Protein AF-A0A7C5MR66-F1 (afdb_monomer)

Nearest PDB structures (foldseek):
  3f0y-assembly1_C  TM=2.410E-01  e=3.267E+00  Human adenovirus 14

Secondary structure (DSSP, 8-state):
-EEEE-TT-TT---TTSSHHHHHHHHH----SS-SBTT-----EEEEEEEESSTT----EEEEEETTGGG--SEEEBPTT---EE--GGGTT-

Structure (mmCIF, N/CA/C/O backbone):
data_AF-A0A7C5MR66-F1
#
_entry.id   AF-A0A7C5MR66-F1
#
loop_
_atom_site.group_PDB
_atom_site.id
_atom_site.type_symbol
_atom_site.label_atom_id
_atom_site.label_alt_id
_atom_site.label_comp_id
_atom_site.label_asym_id
_atom_site.label_entity_id
_atom_site.label_seq_id
_atom_site.pdbx_PDB_ins_code
_atom_site.Cartn_x
_atom_site.Cartn_y
_atom_site.Cartn_z
_atom_site.occupancy
_atom_site.B_iso_or_equiv
_atom_site.auth_seq_id
_atom_site.auth_comp_id
_atom_site.auth_asym_id
_atom_site.auth_atom_id
_atom_site.pdbx_PDB_model_num
ATOM 1 N N . MET A 1 1 ? 6.916 8.470 -7.865 1.00 93.81 1 MET A N 1
ATOM 2 C CA . MET A 1 1 ? 7.385 8.443 -6.460 1.00 93.81 1 MET A CA 1
ATOM 3 C C . MET A 1 1 ? 7.864 7.038 -6.145 1.00 93.81 1 MET A C 1
ATOM 5 O O . MET A 1 1 ? 7.164 6.095 -6.493 1.00 93.81 1 MET A O 1
ATOM 9 N N . LYS A 1 2 ? 8.993 6.903 -5.440 1.00 96.88 2 LYS A N 1
ATOM 10 C CA . LYS A 1 2 ? 9.518 5.606 -4.995 1.00 96.88 2 LYS A CA 1
ATOM 11 C C . LYS A 1 2 ? 9.136 5.293 -3.555 1.00 96.88 2 LYS A C 1
ATOM 13 O O . LYS A 1 2 ? 9.100 6.187 -2.706 1.00 96.88 2 LYS A O 1
ATOM 18 N N . VAL A 1 3 ? 8.878 4.019 -3.291 1.00 97.56 3 VAL A N 1
ATOM 19 C CA . VAL A 1 3 ? 8.580 3.488 -1.959 1.00 97.56 3 VAL A CA 1
ATOM 20 C C . VAL A 1 3 ? 9.381 2.219 -1.686 1.00 97.56 3 VAL A C 1
ATOM 22 O O . VAL A 1 3 ? 9.789 1.531 -2.616 1.00 97.56 3 VAL A O 1
ATOM 25 N N . LYS A 1 4 ? 9.596 1.898 -0.414 1.00 96.81 4 LYS A N 1
ATOM 26 C CA . LYS A 1 4 ? 10.240 0.662 0.045 1.00 96.81 4 LYS A CA 1
ATOM 27 C C . LYS A 1 4 ? 9.253 -0.156 0.863 1.00 96.81 4 LYS A C 1
ATOM 29 O O . LYS A 1 4 ? 8.547 0.409 1.698 1.00 96.81 4 LYS A O 1
ATOM 34 N N . ASN A 1 5 ? 9.212 -1.467 0.634 1.00 96.31 5 ASN A N 1
ATOM 35 C CA . ASN A 1 5 ? 8.361 -2.367 1.410 1.00 96.31 5 ASN A CA 1
ATOM 36 C C . ASN A 1 5 ? 8.832 -2.483 2.858 1.00 96.31 5 ASN A C 1
ATOM 38 O O . ASN A 1 5 ? 10.029 -2.533 3.147 1.00 96.31 5 ASN A O 1
ATOM 42 N N . ILE A 1 6 ? 7.860 -2.613 3.752 1.00 94.88 6 ILE A N 1
ATOM 43 C CA . ILE A 1 6 ? 8.063 -2.979 5.146 1.00 94.88 6 ILE A CA 1
ATOM 44 C C . ILE A 1 6 ? 7.699 -4.455 5.282 1.00 94.88 6 ILE A C 1
ATOM 46 O O . ILE A 1 6 ? 6.530 -4.836 5.416 1.00 94.88 6 ILE A O 1
ATOM 50 N N . ASN A 1 7 ? 8.724 -5.296 5.206 1.00 90.62 7 ASN A N 1
ATOM 51 C CA . ASN A 1 7 ? 8.575 -6.743 5.302 1.00 90.62 7 ASN A CA 1
ATOM 52 C C . ASN A 1 7 ? 8.298 -7.182 6.751 1.00 90.62 7 ASN A C 1
ATOM 54 O O . ASN A 1 7 ? 8.610 -6.469 7.702 1.00 90.62 7 ASN A O 1
ATOM 58 N N . GLY A 1 8 ? 7.704 -8.368 6.925 1.00 88.69 8 GLY A N 1
ATOM 59 C CA . GLY A 1 8 ? 7.423 -8.929 8.257 1.00 88.69 8 GLY A CA 1
ATOM 60 C C . GLY A 1 8 ? 6.202 -8.330 8.969 1.00 88.69 8 GLY A C 1
ATOM 61 O O . GLY A 1 8 ? 6.046 -8.492 10.173 1.00 88.69 8 GLY A O 1
ATOM 62 N N . THR A 1 9 ? 5.307 -7.661 8.240 1.00 90.25 9 THR A N 1
ATOM 63 C CA . THR A 1 9 ? 4.120 -6.984 8.795 1.00 90.25 9 THR A CA 1
ATOM 64 C C . THR A 1 9 ? 2.868 -7.868 8.873 1.00 90.25 9 THR A C 1
ATOM 66 O O . THR A 1 9 ? 1.771 -7.368 9.108 1.00 90.25 9 THR A O 1
ATOM 69 N N . SER A 1 10 ? 2.998 -9.189 8.710 1.00 85.44 10 SER A N 1
ATOM 70 C CA . SER A 1 10 ? 1.867 -10.134 8.655 1.00 85.44 10 SER A CA 1
ATOM 71 C C . SER A 1 10 ? 1.037 -10.199 9.942 1.00 85.44 10 SER A C 1
ATOM 73 O O . SER A 1 10 ? -0.156 -10.487 9.887 1.00 85.44 10 SER A O 1
ATOM 75 N N . LEU A 1 11 ? 1.643 -9.904 11.096 1.00 86.94 11 LEU A N 1
ATOM 76 C CA . LEU A 1 11 ? 0.946 -9.856 12.386 1.00 86.94 11 LEU A CA 1
ATOM 77 C C . LEU A 1 11 ? 0.109 -8.577 12.568 1.00 86.94 11 LEU A C 1
ATOM 79 O O . LEU A 1 11 ? -0.743 -8.523 13.458 1.00 86.94 11 LEU A O 1
ATOM 83 N N . ASN A 1 12 ? 0.306 -7.556 11.725 1.00 87.94 12 ASN A N 1
ATOM 84 C CA . ASN A 1 12 ? -0.441 -6.307 11.813 1.00 87.94 12 ASN A CA 1
ATOM 85 C C . ASN A 1 12 ? -1.869 -6.510 11.307 1.00 87.94 12 ASN A C 1
ATOM 87 O O . ASN A 1 12 ? -2.118 -6.608 10.105 1.00 87.94 12 ASN A O 1
ATOM 91 N N . LYS A 1 13 ? -2.826 -6.518 12.235 1.00 90.06 13 LYS A N 1
ATOM 92 C CA . LYS A 1 13 ? -4.256 -6.602 11.923 1.00 90.06 13 LYS A CA 1
ATOM 93 C C . LYS A 1 13 ? -4.875 -5.212 11.766 1.00 90.06 13 LYS A C 1
ATOM 95 O O . LYS A 1 13 ? -4.615 -4.308 12.572 1.00 90.06 13 LYS A O 1
ATOM 100 N N . CYS A 1 14 ? -5.728 -5.077 10.753 1.00 92.88 14 CYS A N 1
ATOM 101 C CA . CYS A 1 14 ? -6.532 -3.892 10.469 1.00 92.88 14 CYS A CA 1
ATOM 102 C C . CYS A 1 14 ? -8.014 -4.180 10.760 1.00 92.88 14 CYS A C 1
ATOM 104 O O . CYS A 1 14 ? -8.517 -5.248 10.411 1.00 92.88 14 CYS A O 1
ATOM 106 N N . SER A 1 15 ? -8.714 -3.226 11.375 1.00 93.50 15 SER A N 1
ATOM 107 C CA . SER A 1 15 ? -10.156 -3.300 11.661 1.00 93.50 15 SER A CA 1
ATOM 108 C C . SER A 1 15 ? -11.024 -3.182 10.402 1.00 93.50 15 SER A C 1
ATOM 110 O O . SER A 1 15 ? -12.166 -3.623 10.413 1.00 93.50 15 SER A O 1
ATOM 112 N N . CYS A 1 16 ? -10.485 -2.681 9.283 1.00 95.25 16 CYS A N 1
ATOM 113 C CA . CYS A 1 16 ? -11.174 -2.650 7.985 1.00 95.25 16 CYS A CA 1
ATOM 114 C C . CYS A 1 16 ? -11.288 -4.032 7.302 1.00 95.25 16 CYS A C 1
ATOM 116 O O . CYS A 1 16 ? -11.640 -4.105 6.126 1.00 95.25 16 CYS A O 1
ATOM 118 N N . GLY A 1 17 ? -10.933 -5.124 7.985 1.00 93.75 17 GLY A N 1
ATOM 119 C CA . GLY A 1 17 ? -10.938 -6.496 7.462 1.00 93.75 17 GLY A CA 1
ATOM 120 C C . GLY A 1 17 ? -9.665 -6.867 6.697 1.00 93.75 17 GLY A C 1
ATOM 121 O O . GLY A 1 17 ? -9.100 -7.933 6.920 1.00 93.75 17 GLY A O 1
ATOM 122 N N . SER A 1 18 ? -9.152 -5.976 5.845 1.00 95.25 18 SER A N 1
ATOM 123 C CA . SER A 1 18 ? -7.837 -6.128 5.207 1.00 95.25 18 SER A CA 1
ATOM 124 C C . SER A 1 18 ? -7.159 -4.781 4.974 1.00 95.25 18 SER A C 1
ATOM 126 O O . SER A 1 18 ? -7.820 -3.748 4.872 1.00 95.25 18 SER A O 1
ATOM 128 N N . TRP A 1 19 ? -5.835 -4.789 4.810 1.00 97.38 19 TRP A N 1
ATOM 129 C CA . TRP A 1 19 ? -5.090 -3.585 4.430 1.00 97.38 19 TRP A CA 1
ATOM 130 C C . TRP A 1 19 ? -5.432 -3.096 3.017 1.00 97.38 19 TRP A C 1
ATOM 132 O O . TRP A 1 19 ? -5.408 -1.897 2.757 1.00 97.38 19 TRP A O 1
ATOM 142 N N . MET A 1 20 ? -5.826 -3.991 2.105 1.00 97.31 20 MET A N 1
ATOM 143 C CA . MET A 1 20 ? -6.309 -3.572 0.785 1.00 97.31 20 MET A CA 1
ATOM 144 C C . MET A 1 20 ? -7.633 -2.804 0.903 1.00 97.31 20 MET A C 1
ATOM 146 O O . MET A 1 20 ? -7.822 -1.774 0.255 1.00 97.31 20 MET A O 1
ATOM 150 N N . GLN A 1 21 ? -8.542 -3.276 1.761 1.00 96.94 21 GLN A N 1
ATOM 151 C CA . GLN A 1 21 ? -9.797 -2.579 2.025 1.00 96.94 21 GLN A CA 1
ATOM 152 C C . GLN A 1 21 ? -9.563 -1.255 2.756 1.00 96.94 21 GLN A C 1
ATOM 154 O O . GLN A 1 21 ? -10.173 -0.253 2.399 1.00 96.94 21 GLN A O 1
ATOM 159 N N . HIS A 1 22 ? -8.630 -1.227 3.711 1.00 97.62 22 HIS A N 1
ATOM 160 C CA . HIS A 1 22 ? -8.172 0.003 4.362 1.00 97.62 22 HIS A CA 1
ATOM 161 C C . HIS A 1 22 ? -7.760 1.054 3.335 1.00 97.62 22 HIS A C 1
ATOM 163 O O . HIS A 1 22 ? -8.261 2.174 3.343 1.00 97.62 22 HIS A O 1
ATOM 169 N N . TRP A 1 23 ? -6.899 0.676 2.389 1.00 98.19 23 TRP A N 1
ATOM 170 C CA . TRP A 1 23 ? -6.487 1.591 1.336 1.00 98.19 23 TRP A CA 1
ATOM 171 C C . TRP A 1 23 ? -7.673 2.098 0.516 1.00 98.19 23 TRP A C 1
ATOM 173 O O . TRP A 1 23 ? -7.775 3.300 0.301 1.00 98.19 23 TRP A O 1
ATOM 183 N N . ARG A 1 24 ? -8.604 1.230 0.100 1.00 97.00 24 ARG A N 1
ATOM 184 C CA . ARG A 1 24 ? -9.804 1.652 -0.652 1.00 97.00 24 ARG A CA 1
ATOM 185 C C . ARG A 1 24 ? -10.646 2.662 0.132 1.00 97.00 24 ARG A C 1
ATOM 187 O O . ARG A 1 24 ? -11.022 3.688 -0.426 1.00 97.00 24 ARG A O 1
ATOM 194 N N . ASN A 1 25 ? -10.878 2.403 1.419 1.00 96.81 25 ASN A N 1
ATOM 195 C CA . ASN A 1 25 ? -11.694 3.256 2.284 1.00 96.81 25 ASN A CA 1
ATOM 196 C C . ASN A 1 25 ? -11.117 4.673 2.415 1.00 96.81 25 ASN A C 1
ATOM 198 O O . ASN A 1 25 ? -11.859 5.644 2.333 1.00 96.81 25 ASN A O 1
ATOM 202 N N . PHE A 1 26 ? -9.800 4.794 2.604 1.00 97.19 26 PHE A N 1
ATOM 203 C CA . PHE A 1 26 ? -9.161 6.081 2.909 1.00 97.19 26 PHE A CA 1
ATOM 204 C C . PHE A 1 26 ? -8.496 6.761 1.706 1.00 97.19 26 PHE A C 1
ATOM 206 O O . PHE A 1 26 ? -8.167 7.941 1.784 1.00 97.19 26 PHE A O 1
ATOM 213 N N . SER A 1 27 ? -8.278 6.056 0.593 1.00 97.00 27 SER A N 1
ATOM 214 C CA . SER A 1 27 ? -7.759 6.667 -0.641 1.00 97.00 27 SER A CA 1
ATOM 215 C C . SER A 1 27 ? -8.854 7.287 -1.503 1.00 97.00 27 SER A C 1
ATOM 217 O O . SER A 1 27 ? -8.537 8.147 -2.324 1.00 97.00 27 SER A O 1
ATOM 219 N N . GLY A 1 28 ? -10.099 6.803 -1.386 1.00 95.88 28 GLY A N 1
ATOM 220 C CA . GLY A 1 28 ? -11.173 7.093 -2.340 1.00 95.88 28 GLY A CA 1
ATOM 221 C C . GLY A 1 28 ? -10.926 6.517 -3.743 1.00 95.88 28 GLY A C 1
ATOM 222 O O . GLY A 1 28 ? -11.639 6.860 -4.682 1.00 95.88 28 GLY A O 1
ATOM 223 N N . GLN A 1 29 ? -9.912 5.662 -3.911 1.00 96.19 29 GLN A N 1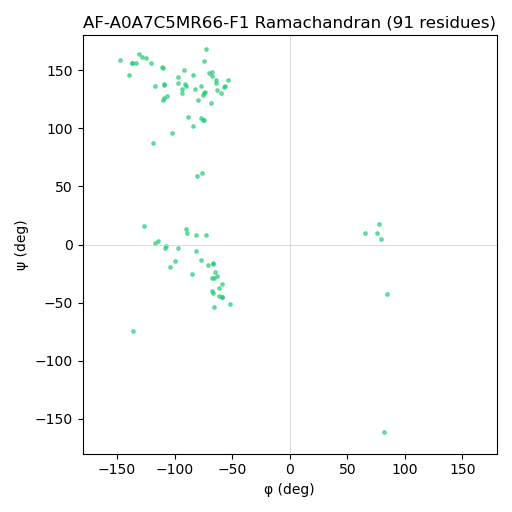
ATOM 224 C CA . GLN A 1 29 ? -9.502 5.095 -5.193 1.00 96.19 29 GLN A CA 1
ATOM 225 C C . GLN A 1 29 ? -9.836 3.600 -5.272 1.00 96.19 29 GLN A C 1
ATOM 227 O O . GLN A 1 29 ? -9.831 2.864 -4.282 1.00 96.19 29 GLN A O 1
ATOM 232 N N . LYS A 1 30 ? -10.065 3.122 -6.499 1.00 94.31 30 LYS A N 1
ATOM 233 C CA . LYS A 1 30 ? -10.145 1.694 -6.814 1.00 94.31 30 LYS A CA 1
ATOM 234 C C . LYS A 1 30 ? -8.924 1.300 -7.636 1.00 94.31 30 LYS A C 1
ATOM 236 O O . LYS A 1 30 ? -8.674 1.869 -8.691 1.00 94.31 30 LYS A O 1
ATOM 241 N N . ALA A 1 31 ? -8.186 0.306 -7.155 1.00 95.25 31 ALA A N 1
ATOM 242 C CA . ALA A 1 31 ? -7.133 -0.349 -7.918 1.00 95.25 31 ALA A CA 1
ATOM 243 C C . ALA A 1 31 ? -7.611 -1.743 -8.333 1.00 95.25 31 ALA A C 1
ATOM 245 O O . ALA A 1 31 ? -8.095 -2.509 -7.493 1.00 95.25 31 ALA A O 1
ATOM 246 N N . THR A 1 32 ? -7.506 -2.025 -9.630 1.00 95.56 32 THR A N 1
ATOM 247 C CA . THR A 1 32 ? -7.760 -3.337 -10.248 1.00 95.56 32 THR A CA 1
ATOM 248 C C . THR A 1 32 ? -6.467 -4.055 -10.624 1.00 95.56 32 THR A C 1
ATOM 250 O O . THR A 1 32 ? -6.480 -5.268 -10.758 1.00 95.56 32 THR A O 1
ATOM 253 N N . ILE A 1 33 ? -5.360 -3.315 -10.736 1.00 97.38 33 ILE A N 1
ATOM 254 C CA . ILE A 1 33 ? -4.014 -3.829 -10.997 1.00 97.38 33 ILE A CA 1
ATOM 255 C C . ILE A 1 33 ? -3.005 -3.239 -10.010 1.00 97.38 33 ILE A C 1
ATOM 257 O O . ILE A 1 33 ? -3.277 -2.242 -9.327 1.00 97.38 33 ILE A O 1
ATOM 261 N N . CYS A 1 34 ? -1.836 -3.870 -9.943 1.00 98.25 34 CYS A N 1
ATOM 262 C CA . CYS A 1 34 ? -0.732 -3.473 -9.087 1.00 98.25 34 CYS A CA 1
ATOM 263 C C . CYS A 1 34 ? -0.327 -2.019 -9.356 1.00 98.25 34 CYS A C 1
ATOM 265 O O . CYS A 1 34 ? -0.216 -1.587 -10.501 1.00 98.25 34 CYS A O 1
ATOM 267 N N . ARG A 1 35 ? -0.080 -1.248 -8.292 1.00 98.12 35 ARG A N 1
ATOM 268 C CA . ARG A 1 35 ? 0.363 0.150 -8.403 1.00 98.12 35 ARG A CA 1
ATOM 269 C C . ARG A 1 35 ? 1.881 0.305 -8.479 1.00 98.12 35 ARG A C 1
ATOM 271 O O . ARG A 1 35 ? 2.358 1.435 -8.418 1.00 98.12 35 ARG A O 1
ATOM 278 N N . ALA A 1 36 ? 2.628 -0.785 -8.648 1.00 98.31 36 ALA A N 1
ATOM 279 C CA . ALA A 1 36 ? 4.014 -0.725 -9.100 1.00 98.31 36 ALA A CA 1
ATOM 280 C C . ALA A 1 36 ? 4.043 -0.380 -10.598 1.00 98.31 36 ALA A C 1
ATOM 282 O O . ALA A 1 36 ? 3.311 -0.971 -11.393 1.00 98.31 36 ALA A O 1
ATOM 283 N N . SER A 1 37 ? 4.857 0.601 -10.980 1.00 97.75 37 SER A N 1
ATOM 284 C CA . SER A 1 37 ? 4.943 1.080 -12.360 1.00 97.75 37 SER A CA 1
ATOM 285 C C . SER A 1 37 ? 5.360 -0.046 -13.309 1.00 97.75 37 SER A C 1
ATOM 287 O O . SER A 1 37 ? 6.323 -0.760 -13.041 1.00 97.75 37 SER A O 1
ATOM 289 N N . GLY A 1 38 ? 4.622 -0.217 -14.410 1.00 96.69 38 GLY A N 1
ATOM 290 C CA . GLY A 1 38 ? 4.867 -1.274 -15.398 1.00 96.69 38 GLY A CA 1
ATOM 291 C C . GLY A 1 38 ? 4.352 -2.669 -15.018 1.00 96.69 38 GLY A C 1
ATOM 292 O O . GLY A 1 38 ? 4.588 -3.612 -15.767 1.00 96.69 38 GLY A O 1
ATOM 293 N N . CYS A 1 39 ? 3.645 -2.829 -13.895 1.00 97.94 39 CYS A N 1
ATOM 294 C CA . CYS A 1 39 ? 3.048 -4.107 -13.503 1.00 97.94 39 CYS A CA 1
ATOM 295 C C . CYS A 1 39 ? 1.568 -4.198 -13.910 1.00 97.94 39 CYS A C 1
ATOM 297 O O . CYS A 1 39 ? 0.809 -3.249 -13.725 1.00 97.94 39 CYS A O 1
ATOM 299 N N . SER A 1 40 ? 1.150 -5.362 -14.410 1.00 97.19 40 SER A N 1
ATOM 300 C CA . SER A 1 40 ? -0.232 -5.654 -14.823 1.00 97.19 40 SER A CA 1
ATOM 301 C C . SER A 1 40 ? -0.926 -6.732 -13.981 1.00 97.19 40 SER A C 1
ATOM 303 O O . SER A 1 40 ? -2.068 -7.076 -14.271 1.00 97.19 40 SER A O 1
ATOM 305 N N . ASN A 1 41 ? -0.275 -7.253 -12.936 1.00 98.19 41 ASN A N 1
ATOM 306 C CA . ASN A 1 41 ? -0.859 -8.280 -12.072 1.00 98.19 41 ASN A CA 1
ATOM 307 C C . ASN A 1 41 ? -2.047 -7.739 -11.252 1.00 98.19 41 ASN A C 1
ATOM 309 O O . ASN A 1 41 ? -2.037 -6.578 -10.827 1.00 98.19 41 ASN A O 1
ATOM 313 N N . ASP A 1 42 ? -3.019 -8.602 -10.962 1.00 97.25 42 ASP A N 1
ATOM 314 C CA . ASP A 1 42 ? -4.297 -8.290 -10.305 1.00 97.25 42 ASP A CA 1
ATOM 315 C C . ASP A 1 42 ? -4.493 -8.981 -8.936 1.00 97.25 42 ASP A C 1
ATOM 317 O O . ASP A 1 42 ? -5.498 -8.754 -8.257 1.00 97.25 42 ASP A O 1
ATOM 321 N N . ASP A 1 43 ? -3.509 -9.750 -8.466 1.00 97.62 43 ASP A N 1
ATOM 322 C CA . ASP A 1 43 ? -3.485 -10.417 -7.159 1.00 97.62 43 ASP A CA 1
ATOM 323 C C . ASP A 1 43 ? -3.177 -9.430 -6.012 1.00 97.62 43 ASP A C 1
ATOM 325 O O . ASP A 1 43 ? -2.159 -9.519 -5.321 1.00 97.62 43 ASP A O 1
ATOM 329 N N . LEU A 1 44 ? -4.049 -8.433 -5.838 1.00 97.88 44 LEU A N 1
ATOM 330 C CA . LEU A 1 44 ? -3.788 -7.260 -5.002 1.00 97.88 44 LEU A CA 1
ATOM 331 C C . LEU A 1 44 ? -3.917 -7.505 -3.498 1.00 97.88 44 LEU A C 1
ATOM 333 O O . LEU A 1 44 ? -4.915 -8.019 -2.995 1.00 97.88 44 LEU A O 1
ATOM 337 N N . VAL A 1 45 ? -2.945 -6.962 -2.773 1.00 97.12 45 VAL A N 1
ATOM 338 C CA . VAL A 1 45 ? -2.910 -6.827 -1.319 1.00 97.12 45 VAL A CA 1
ATOM 339 C C . VAL A 1 45 ? -2.598 -5.379 -0.929 1.00 97.12 45 VAL A C 1
ATOM 341 O O . VAL A 1 45 ? -2.085 -4.591 -1.725 1.00 97.12 45 VAL A O 1
AT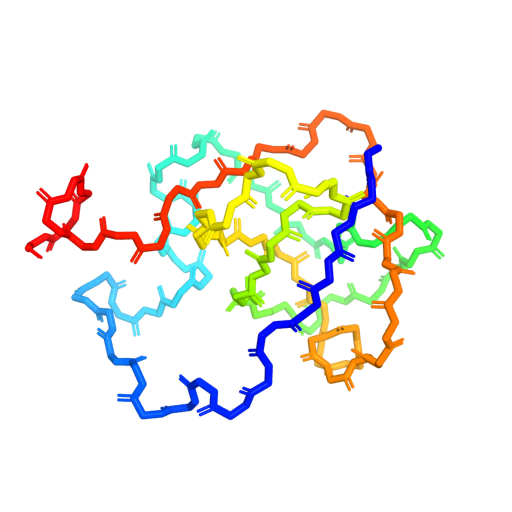OM 344 N N . GLY A 1 46 ? -2.899 -5.021 0.321 1.00 97.25 46 GLY A N 1
ATOM 345 C CA . GLY A 1 46 ? -2.457 -3.752 0.897 1.00 97.25 46 GLY A CA 1
ATOM 346 C C . GLY A 1 46 ? -1.041 -3.897 1.438 1.00 97.25 46 GLY A C 1
ATOM 347 O O . GLY A 1 46 ? -0.861 -4.467 2.513 1.00 97.25 46 GLY A O 1
ATOM 348 N N . ALA A 1 47 ? -0.055 -3.402 0.694 1.00 97.69 47 ALA A N 1
ATOM 349 C CA . ALA A 1 47 ? 1.350 -3.454 1.073 1.00 97.69 47 ALA A CA 1
ATOM 350 C C . ALA A 1 47 ? 1.706 -2.315 2.025 1.00 97.69 47 ALA A C 1
ATOM 352 O O . ALA A 1 47 ? 1.372 -1.159 1.762 1.00 97.69 47 ALA A O 1
ATOM 353 N N . HIS A 1 48 ? 2.421 -2.643 3.101 1.00 97.69 48 HIS A N 1
ATOM 354 C CA . HIS A 1 48 ? 3.014 -1.644 3.983 1.00 97.69 48 HIS A CA 1
ATOM 355 C C . HIS A 1 48 ? 4.296 -1.118 3.357 1.00 97.69 48 HIS A C 1
ATOM 357 O O . HIS A 1 48 ? 5.211 -1.889 3.069 1.00 97.69 48 HIS A O 1
ATOM 363 N N . VAL A 1 49 ? 4.378 0.194 3.183 1.00 97.44 49 VAL A N 1
ATOM 364 C CA . VAL A 1 49 ? 5.522 0.845 2.553 1.00 97.44 49 VAL A CA 1
ATOM 365 C C . VAL A 1 49 ? 5.936 2.108 3.299 1.00 97.44 49 VAL A C 1
ATOM 367 O O . VAL A 1 49 ? 5.130 2.747 3.974 1.00 97.44 49 VAL A O 1
ATOM 370 N N . GLN A 1 50 ? 7.193 2.501 3.142 1.00 97.00 50 GLN A N 1
ATOM 371 C CA . GLN A 1 50 ? 7.685 3.841 3.465 1.00 97.00 50 GLN A CA 1
ATOM 372 C C . GLN A 1 50 ? 8.046 4.559 2.170 1.00 97.00 50 GLN A C 1
ATOM 374 O O . GLN A 1 50 ? 8.397 3.922 1.174 1.00 97.00 50 GLN A O 1
ATOM 379 N N . LYS A 1 51 ? 7.983 5.892 2.167 1.00 96.19 51 LYS A N 1
ATOM 380 C CA . LYS A 1 51 ? 8.554 6.653 1.052 1.00 96.19 51 LYS A CA 1
ATOM 381 C C . LYS A 1 51 ? 10.058 6.415 1.020 1.00 96.19 51 LYS A C 1
ATOM 383 O O . LYS A 1 51 ? 10.700 6.376 2.064 1.00 96.19 51 LYS A O 1
ATOM 388 N N . ASP A 1 52 ? 10.622 6.293 -0.174 1.00 94.75 52 ASP A N 1
ATOM 389 C CA . ASP A 1 52 ? 12.068 6.145 -0.340 1.00 94.75 52 ASP A CA 1
ATOM 390 C C . ASP A 1 52 ? 12.781 7.505 -0.249 1.00 94.75 52 ASP A C 1
ATOM 392 O O . ASP A 1 52 ? 13.399 7.978 -1.200 1.00 94.75 52 ASP A O 1
ATOM 396 N N . VAL A 1 53 ? 12.609 8.185 0.886 1.00 91.25 53 VAL A N 1
ATOM 397 C CA . VAL A 1 53 ? 13.238 9.471 1.213 1.00 91.25 53 VAL A CA 1
ATOM 398 C C . VAL A 1 53 ? 13.672 9.465 2.677 1.00 91.25 53 VAL A C 1
ATOM 400 O O . VAL A 1 53 ? 13.001 8.887 3.527 1.00 91.25 53 VAL A O 1
ATOM 403 N N . ALA A 1 54 ? 14.788 10.126 2.989 1.00 81.31 54 ALA A N 1
ATOM 404 C CA . ALA A 1 54 ? 15.451 10.004 4.292 1.00 81.31 54 ALA A CA 1
ATOM 405 C C . ALA A 1 54 ? 14.642 10.537 5.494 1.00 81.31 54 ALA A C 1
ATOM 407 O O . ALA A 1 54 ? 14.880 10.123 6.623 1.00 81.31 54 ALA A O 1
ATOM 408 N N . TYR A 1 55 ? 13.700 11.455 5.273 1.00 86.50 55 TYR A N 1
ATOM 409 C CA . TYR A 1 55 ? 13.031 12.215 6.337 1.00 86.50 55 TYR A CA 1
ATOM 410 C C . TYR A 1 55 ? 11.572 11.805 6.601 1.00 86.50 55 TYR A C 1
ATOM 412 O O . TYR A 1 55 ? 10.933 12.372 7.485 1.00 86.50 55 TYR A O 1
ATOM 420 N N . ASP A 1 56 ? 11.016 10.837 5.862 1.00 86.94 56 ASP A N 1
ATOM 421 C CA . ASP A 1 56 ? 9.642 10.362 6.074 1.00 86.94 56 ASP A CA 1
ATOM 422 C C . ASP A 1 56 ? 9.614 8.876 6.441 1.00 86.94 56 ASP A C 1
ATOM 424 O O . ASP A 1 56 ? 9.441 8.001 5.596 1.00 86.94 56 ASP A O 1
ATOM 428 N N . ALA A 1 57 ? 9.743 8.603 7.739 1.00 88.75 57 ALA A N 1
ATOM 429 C CA . ALA A 1 57 ? 9.659 7.255 8.292 1.00 88.75 57 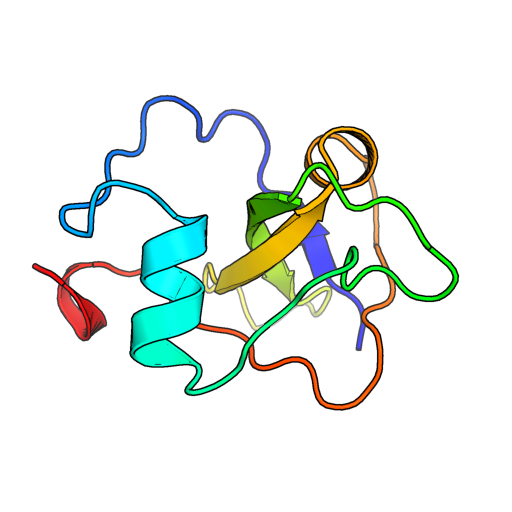ALA A CA 1
ATOM 430 C C . ALA A 1 57 ? 8.210 6.764 8.505 1.00 88.75 57 ALA A C 1
ATOM 432 O O . ALA A 1 57 ? 8.005 5.712 9.117 1.00 88.75 57 ALA A O 1
ATOM 433 N N . LYS A 1 58 ? 7.184 7.495 8.040 1.00 95.69 58 LYS A N 1
ATOM 434 C CA . LYS A 1 58 ? 5.782 7.084 8.209 1.00 95.69 58 LYS A CA 1
ATOM 435 C C . LYS A 1 58 ? 5.457 5.879 7.338 1.00 95.69 58 LYS A C 1
ATOM 437 O O . LYS A 1 58 ? 5.967 5.723 6.232 1.00 95.69 58 LYS A O 1
ATOM 442 N N . TRP A 1 59 ? 4.560 5.049 7.853 1.00 97.00 59 TRP A N 1
ATOM 443 C CA . TRP A 1 59 ? 4.092 3.857 7.167 1.00 97.00 59 TRP A CA 1
ATOM 444 C C . TRP A 1 59 ? 2.824 4.184 6.395 1.00 97.00 59 TRP A C 1
ATOM 446 O O . TRP A 1 59 ? 1.891 4.810 6.916 1.00 97.00 59 TRP A O 1
ATOM 456 N N . TYR A 1 60 ? 2.797 3.724 5.159 1.00 97.81 60 TYR A N 1
ATOM 457 C CA . TYR A 1 60 ? 1.703 3.904 4.234 1.00 97.81 60 TYR A CA 1
ATOM 458 C C . TYR A 1 60 ? 1.236 2.556 3.709 1.00 97.81 60 TYR A C 1
ATOM 460 O O . TYR A 1 60 ? 1.968 1.571 3.758 1.00 97.81 60 TYR A O 1
ATOM 468 N N . ILE A 1 61 ? 0.019 2.534 3.190 1.00 98.19 61 ILE A N 1
ATOM 469 C CA . ILE A 1 61 ? -0.553 1.412 2.470 1.00 98.19 61 ILE A CA 1
ATOM 470 C C . ILE A 1 61 ? -0.661 1.792 0.999 1.00 98.19 61 ILE A C 1
ATOM 472 O O . ILE A 1 61 ? -1.085 2.908 0.679 1.00 98.19 61 ILE A O 1
ATOM 476 N N . VAL A 1 62 ? -0.303 0.859 0.119 1.00 98.38 62 VAL A N 1
ATOM 477 C CA . VAL A 1 62 ? -0.539 0.932 -1.330 1.00 98.38 62 VAL A CA 1
ATOM 478 C C . VAL A 1 62 ? -1.018 -0.416 -1.881 1.00 98.38 62 VAL A C 1
ATOM 480 O O . VAL A 1 62 ? -0.722 -1.452 -1.285 1.00 98.38 62 VAL A O 1
ATOM 483 N N . PRO A 1 63 ? -1.727 -0.443 -3.022 1.00 98.31 63 PRO A N 1
ATOM 484 C CA . PRO A 1 63 ? -2.111 -1.685 -3.685 1.00 98.31 63 PRO A CA 1
ATOM 485 C C . PRO A 1 63 ? -0.934 -2.287 -4.448 1.00 98.31 63 PRO A C 1
ATOM 487 O O . PRO A 1 63 ? -0.557 -1.775 -5.504 1.00 98.31 63 PRO A O 1
ATOM 490 N N . PHE A 1 64 ? -0.387 -3.398 -3.968 1.00 98.44 64 PHE A N 1
ATOM 491 C CA . PHE A 1 64 ? 0.62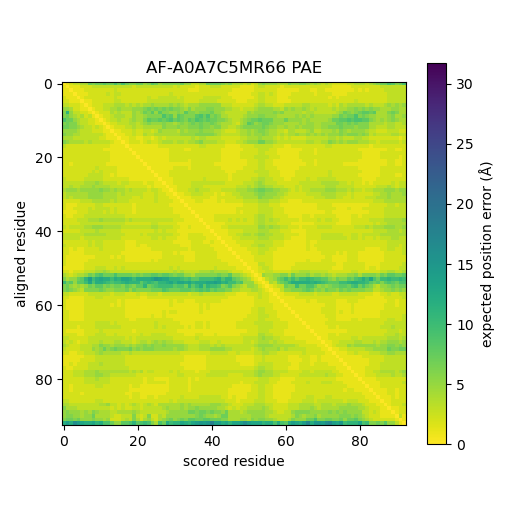0 -4.178 -4.693 1.00 98.44 64 PHE A CA 1
ATOM 492 C C . PHE A 1 64 ? 0.144 -5.604 -4.943 1.00 98.44 64 PHE A C 1
ATOM 494 O O . PHE A 1 64 ? -0.704 -6.105 -4.217 1.00 98.44 64 PHE A O 1
ATOM 501 N N . CYS A 1 65 ? 0.701 -6.261 -5.963 1.00 98.25 65 CYS A N 1
ATOM 502 C CA . CYS A 1 65 ? 0.569 -7.707 -6.102 1.00 98.25 65 CYS A CA 1
ATOM 503 C C . CYS A 1 65 ? 1.427 -8.432 -5.058 1.00 98.25 65 CYS A C 1
ATOM 505 O O . CYS A 1 65 ? 2.310 -7.822 -4.442 1.00 98.25 65 CYS A O 1
ATOM 507 N N . ASN A 1 66 ? 1.242 -9.743 -4.894 1.00 96.75 66 ASN A N 1
ATOM 508 C CA . ASN A 1 66 ? 2.025 -10.517 -3.925 1.00 96.75 66 ASN A CA 1
ATOM 509 C C . ASN A 1 66 ? 3.535 -10.457 -4.192 1.00 96.75 66 ASN A C 1
ATOM 511 O O . ASN A 1 66 ? 4.316 -10.457 -3.241 1.00 96.75 66 ASN A O 1
ATOM 515 N N . SER A 1 67 ? 3.943 -10.385 -5.464 1.00 96.88 67 SER A N 1
ATOM 516 C CA . SER A 1 67 ? 5.354 -10.261 -5.854 1.00 96.88 67 SER A CA 1
ATOM 517 C C . SER A 1 67 ? 5.948 -8.925 -5.392 1.00 96.88 67 SER A C 1
ATOM 519 O O . SER A 1 67 ? 6.914 -8.901 -4.629 1.00 96.88 67 SER A O 1
ATOM 521 N N . HIS A 1 68 ? 5.313 -7.802 -5.748 1.00 97.75 68 HIS A N 1
ATOM 522 C CA . HIS A 1 68 ? 5.795 -6.476 -5.353 1.00 97.75 68 HIS A CA 1
ATOM 523 C C . HIS A 1 68 ? 5.690 -6.221 -3.847 1.00 97.75 68 HIS A C 1
ATOM 525 O O . HIS A 1 68 ? 6.538 -5.517 -3.315 1.00 97.75 68 HIS A O 1
ATOM 531 N N . ASN A 1 69 ? 4.732 -6.830 -3.142 1.00 96.75 69 ASN A N 1
ATOM 532 C CA . ASN A 1 69 ? 4.639 -6.763 -1.677 1.00 96.75 69 ASN A CA 1
ATOM 533 C C . ASN A 1 69 ? 5.805 -7.474 -0.956 1.00 96.75 69 ASN A C 1
ATOM 535 O O . ASN A 1 69 ? 6.021 -7.254 0.231 1.00 96.75 69 ASN A O 1
ATOM 539 N N . LYS A 1 70 ? 6.558 -8.333 -1.653 1.00 94.88 70 LYS A N 1
ATOM 540 C CA . LYS A 1 70 ? 7.745 -9.028 -1.122 1.00 94.88 70 LYS A CA 1
ATOM 541 C C . LYS A 1 70 ? 9.054 -8.493 -1.704 1.00 94.88 70 LYS A C 1
ATOM 543 O O . LYS A 1 70 ? 10.125 -8.967 -1.329 1.00 94.88 70 LYS A O 1
ATOM 548 N N . ALA A 1 71 ? 8.979 -7.538 -2.631 1.00 94.81 71 ALA A N 1
ATOM 549 C CA . ALA A 1 71 ? 10.151 -7.000 -3.297 1.00 94.81 71 ALA A CA 1
ATOM 550 C C . ALA A 1 71 ? 11.069 -6.288 -2.295 1.00 94.81 71 ALA A C 1
ATOM 552 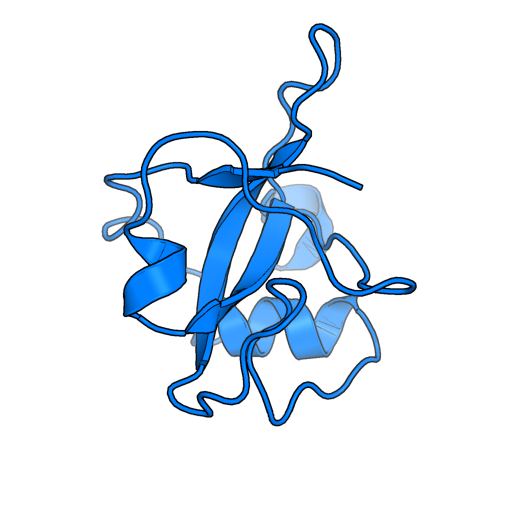O O . ALA A 1 71 ? 10.616 -5.554 -1.410 1.00 94.81 71 ALA A O 1
ATOM 553 N N . THR A 1 72 ? 12.370 -6.493 -2.459 1.00 92.75 72 THR A N 1
ATOM 554 C CA . THR A 1 72 ? 13.404 -5.752 -1.741 1.00 92.75 72 THR A CA 1
ATOM 555 C C . THR A 1 72 ? 13.823 -4.529 -2.556 1.00 92.75 72 THR A C 1
ATOM 557 O O . THR A 1 72 ? 13.747 -4.520 -3.783 1.00 92.75 72 THR A O 1
ATOM 560 N N . GLY A 1 73 ? 14.253 -3.468 -1.871 1.00 92.69 73 GLY A N 1
ATOM 561 C CA . GLY A 1 73 ? 14.627 -2.213 -2.520 1.00 92.69 73 GLY A CA 1
ATOM 562 C C . GLY A 1 73 ? 13.437 -1.312 -2.858 1.00 92.69 73 GLY A C 1
ATOM 563 O O . GLY A 1 73 ? 12.365 -1.408 -2.257 1.00 92.69 73 GLY A O 1
ATOM 564 N N . SER A 1 74 ? 13.675 -0.374 -3.772 1.00 96.00 74 SER A N 1
ATOM 565 C CA . SER A 1 74 ? 12.743 0.705 -4.092 1.00 96.00 74 SER A CA 1
ATOM 566 C C . SER A 1 74 ? 11.846 0.340 -5.269 1.00 96.00 74 SER A C 1
ATOM 568 O O . SER A 1 74 ? 12.329 -0.040 -6.333 1.00 96.00 74 SER A O 1
ATOM 570 N N . VAL A 1 75 ? 10.543 0.529 -5.100 1.00 97.81 75 VAL A N 1
ATOM 571 C CA . VAL A 1 75 ? 9.517 0.309 -6.120 1.00 97.81 75 VAL A CA 1
ATOM 572 C C . VAL A 1 75 ? 8.972 1.660 -6.567 1.00 97.81 75 VAL A C 1
ATOM 574 O O . VAL A 1 75 ? 8.546 2.474 -5.745 1.00 97.81 75 VAL A O 1
ATOM 577 N N . GLU A 1 76 ? 8.987 1.915 -7.874 1.00 98.31 76 GLU A N 1
ATOM 578 C CA . GLU A 1 76 ? 8.352 3.099 -8.455 1.00 98.31 76 GLU A CA 1
ATOM 579 C C . GLU A 1 76 ? 6.833 2.903 -8.484 1.00 98.31 76 GLU A C 1
ATOM 581 O O . GLU A 1 76 ? 6.342 1.893 -8.988 1.00 98.31 76 GLU A O 1
ATOM 586 N N . LEU A 1 77 ? 6.078 3.865 -7.958 1.00 97.88 77 LEU A N 1
ATOM 587 C CA . LEU A 1 77 ? 4.620 3.846 -8.016 1.00 97.88 77 LEU A CA 1
ATOM 588 C C . LEU A 1 77 ? 4.108 4.410 -9.336 1.00 97.88 77 LEU 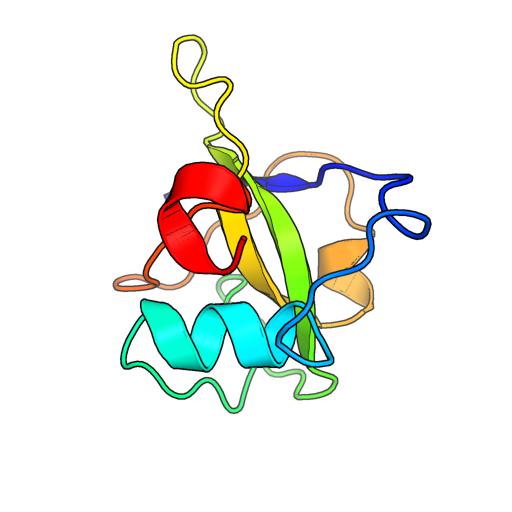A C 1
ATOM 590 O O . LEU A 1 77 ? 4.629 5.403 -9.842 1.00 97.88 77 LEU A O 1
ATOM 594 N N . VAL A 1 78 ? 2.994 3.860 -9.820 1.00 97.69 78 VAL A N 1
ATOM 595 C CA . VAL A 1 78 ? 2.205 4.506 -10.872 1.00 97.69 78 VAL A CA 1
ATOM 596 C C . VAL A 1 78 ? 1.786 5.903 -10.395 1.00 97.69 78 VAL A C 1
ATOM 598 O O . VAL A 1 78 ? 1.327 6.078 -9.258 1.00 97.69 78 VAL A O 1
ATOM 601 N N . SER A 1 79 ? 1.922 6.903 -11.266 1.00 95.81 79 SER A N 1
ATOM 602 C CA . SER A 1 79 ? 1.550 8.290 -10.978 1.00 95.81 79 SER A CA 1
ATOM 603 C C . SER A 1 79 ? 0.102 8.409 -10.484 1.00 95.81 79 SER A C 1
ATOM 605 O O . SER A 1 79 ? -0.792 7.685 -10.929 1.00 95.81 79 SER A O 1
ATOM 607 N N . GLY A 1 80 ? -0.122 9.299 -9.514 1.00 95.19 80 GLY A N 1
ATOM 608 C CA . GLY A 1 80 ? -1.436 9.512 -8.895 1.00 95.19 80 GLY A CA 1
ATOM 609 C C . GLY A 1 80 ? -1.875 8.436 -7.891 1.00 95.19 80 GLY A C 1
ATOM 610 O O . GLY A 1 80 ? -3.035 8.426 -7.490 1.00 95.19 80 GLY A O 1
ATOM 611 N N . THR A 1 81 ? -0.994 7.511 -7.483 1.00 97.56 81 THR A N 1
ATOM 612 C CA . THR A 1 81 ? -1.303 6.579 -6.380 1.00 97.56 81 THR A CA 1
ATOM 613 C C . THR A 1 81 ? -1.378 7.332 -5.058 1.00 97.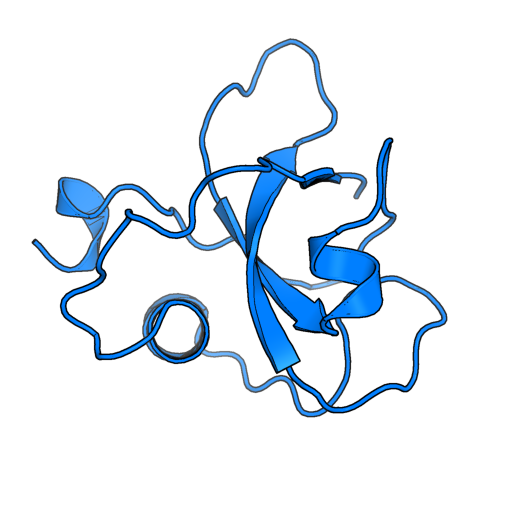56 81 THR A C 1
ATOM 615 O O . THR A 1 81 ? -0.380 7.920 -4.637 1.00 97.56 81 THR A O 1
ATOM 618 N N . ASN A 1 82 ? -2.515 7.254 -4.367 1.00 97.56 82 ASN A N 1
ATOM 619 C CA . ASN A 1 82 ? -2.635 7.801 -3.020 1.00 97.56 82 ASN A CA 1
ATOM 620 C C . ASN A 1 82 ? -1.904 6.912 -2.008 1.00 97.56 82 ASN A C 1
ATOM 622 O O . ASN A 1 82 ? -2.116 5.700 -1.955 1.00 97.56 82 ASN A O 1
ATOM 626 N N . LEU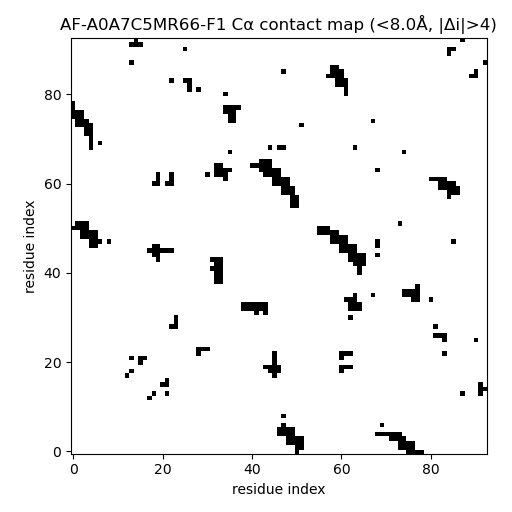 A 1 83 ? -1.068 7.528 -1.172 1.00 97.38 83 LEU A N 1
ATOM 627 C CA . LEU A 1 83 ? -0.467 6.879 -0.010 1.00 97.38 83 LEU A CA 1
ATOM 628 C C . LEU A 1 83 ? -1.397 7.043 1.192 1.00 97.38 83 LEU A C 1
ATOM 630 O O . LEU A 1 83 ? -1.536 8.141 1.729 1.00 97.38 83 LEU A O 1
ATOM 634 N N . VAL A 1 84 ? -2.016 5.953 1.634 1.00 97.75 84 VAL A N 1
ATOM 635 C CA . VAL A 1 84 ? -2.904 5.966 2.807 1.00 97.75 84 VAL A CA 1
ATOM 636 C C . VAL A 1 84 ? -2.091 5.685 4.058 1.00 97.75 84 VAL A C 1
ATOM 638 O O . VAL A 1 84 ? -1.267 4.784 4.044 1.00 97.75 84 VAL A O 1
ATOM 641 N N . SER A 1 85 ? -2.310 6.407 5.158 1.00 97.06 85 SER A N 1
ATOM 642 C CA . SER A 1 85 ? -1.586 6.118 6.402 1.00 97.06 85 SER A CA 1
ATOM 643 C C . SER A 1 85 ? -1.910 4.716 6.933 1.00 97.06 85 SER A C 1
ATOM 645 O O . SER A 1 85 ? -3.077 4.344 7.046 1.00 97.06 85 SER A O 1
ATOM 647 N N . ALA A 1 86 ? -0.877 3.961 7.314 1.00 96.69 86 ALA A N 1
ATOM 648 C CA . ALA A 1 86 ? -1.027 2.693 8.032 1.00 96.69 86 ALA A CA 1
ATOM 649 C C . ALA A 1 86 ? -1.256 2.889 9.546 1.00 96.69 86 ALA A C 1
ATOM 651 O O . ALA A 1 86 ? -1.476 1.925 10.277 1.00 96.69 86 ALA A O 1
ATOM 652 N N . ASN A 1 87 ? -1.185 4.132 10.041 1.00 94.75 87 ASN A N 1
ATOM 653 C CA . ASN A 1 87 ? -1.429 4.432 11.445 1.00 94.75 87 ASN A CA 1
ATOM 654 C C . ASN A 1 87 ? -2.934 4.364 11.742 1.00 94.75 87 ASN A C 1
ATOM 656 O O . ASN A 1 87 ? -3.695 5.259 11.361 1.00 94.75 87 ASN A O 1
ATOM 660 N N . LYS A 1 88 ? -3.336 3.304 12.447 1.00 92.75 88 LYS A N 1
ATOM 661 C CA . LYS A 1 88 ? -4.736 3.013 12.763 1.00 92.75 88 LYS A CA 1
ATOM 662 C C . LYS A 1 88 ? -5.396 4.105 13.608 1.00 92.75 88 LYS A C 1
ATOM 664 O O . LYS A 1 88 ? -6.501 4.504 13.259 1.00 92.75 88 LYS A O 1
ATOM 669 N N . SER A 1 89 ? -4.689 4.724 14.559 1.00 91.50 89 SER A N 1
ATOM 670 C CA . SER A 1 89 ? -5.276 5.786 15.396 1.00 91.50 89 SER A CA 1
ATOM 671 C C . SER A 1 89 ? -5.617 7.061 14.623 1.00 91.50 89 SER A C 1
ATOM 673 O O . SER A 1 89 ? -6.382 7.897 15.092 1.00 91.50 89 SER A O 1
ATOM 675 N N . LYS A 1 90 ? -5.074 7.212 13.409 1.00 90.12 90 LYS A N 1
ATOM 676 C CA . LYS A 1 90 ? -5.402 8.306 12.482 1.00 90.12 90 LYS A CA 1
ATOM 677 C C . LYS A 1 90 ? -6.439 7.924 11.429 1.00 90.12 90 LYS A C 1
ATOM 679 O O . LYS A 1 90 ? -6.765 8.751 10.584 1.00 90.12 90 LYS A O 1
ATOM 684 N N . THR A 1 91 ? -6.879 6.670 11.408 1.00 91.25 91 THR A N 1
ATOM 685 C CA . THR A 1 91 ? -7.69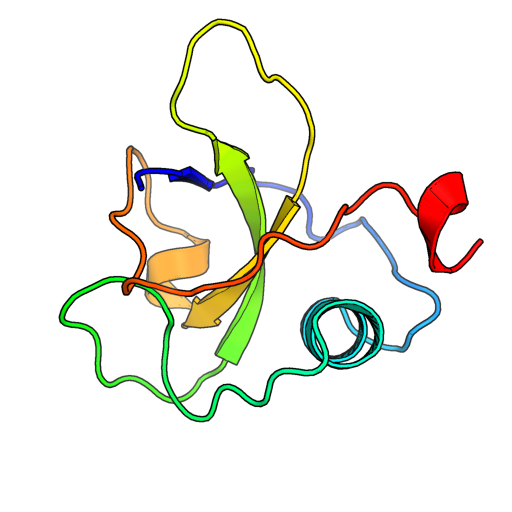0 6.109 10.325 1.00 91.25 91 THR A CA 1
ATOM 686 C C . THR A 1 91 ? -8.843 5.268 10.862 1.00 91.25 91 THR A C 1
ATOM 688 O O . THR A 1 91 ? -9.984 5.710 10.808 1.00 91.25 91 THR A O 1
ATOM 691 N N . CYS A 1 92 ? -8.576 4.066 11.370 1.00 89.50 92 CYS A N 1
ATOM 692 C CA . CYS A 1 92 ? -9.594 3.058 11.670 1.00 89.50 92 CYS A CA 1
ATOM 693 C C . CYS A 1 92 ? -9.568 2.499 13.108 1.00 89.50 92 CYS A C 1
ATOM 695 O O . CYS A 1 92 ? -10.167 1.446 13.346 1.00 89.50 92 CYS A O 1
ATOM 697 N N . GLY A 1 93 ? -8.880 3.153 14.051 1.00 77.56 93 GLY A N 1
ATOM 698 C CA . GLY A 1 93 ? -8.862 2.783 15.476 1.00 77.56 93 GLY A CA 1
ATOM 699 C C . GLY A 1 93 ? -7.564 3.116 16.188 1.00 77.56 93 GLY A C 1
ATOM 700 O O . GLY A 1 93 ? -6.521 2.541 15.800 1.00 77.56 93 GLY A O 1
#

Foldseek 3Di:
DKKFFDPPCPPPDDPCRFLQSQLCVQVVDDDQWAQFPPGRDRQWGFTWIFHPDDPTPFIWTFIHHPVRSPDGDMTDGHPPTDTHGPPCVVGPD

Solvent-accessible surface area (backbone atoms only — not comparable to full-atom values): 5359 Å² total; per-residue (Å²): 100,48,29,28,54,52,76,89,55,84,83,68,83,52,81,62,77,36,48,42,48,41,31,35,72,71,50,78,52,88,78,76,45,22,40,43,57,95,47,78,49,57,63,64,37,36,26,48,26,27,53,73,50,96,86,45,87,57,52,22,23,41,54,19,21,68,66,64,51,66,42,81,65,76,45,48,37,36,86,89,66,63,76,23,70,60,52,35,78,83,71,72,87

pLDDT: mean 95.03, std 3.94, range [77.56, 98.44]

Sequence (93 aa):
MKVKNINGTSLNKCSCGSWMQHWRNFSGQKATICRASGCSNDDLVGAHVQKDVAYDAKWYIVPFCNSHNKATGSVELVSGTNLVSANKSKTCG

Mean predicted aligned error: 2.83 Å

Radius of gyration: 11.96 Å; Cα contacts (8 Å, |Δi|>4): 188; chains: 1; bounding box: 27×23×31 Å